Protein AF-V4TNC5-F1 (afdb_monomer_lite)

InterPro domains:
  IPR036915 Cyclin-like superfamily [SSF47954] (32-78)
  IPR043198 Cyclin/Cyclin-like subunit Ssn8 [PTHR10026] (32-77)

Foldseek 3Di:
DDDDDDDDDDDDDDDDDDDDDDDDDDDPPPVVVPDDDPCCLQCVDPVVVVVDHPVNVVVVVVVVVVVVVVVCVVVVVDDPPPPDPDDDD

Organism: Citrus clementina (NCBI:txid85681)

Secondary structure (DSSP, 8-state):
----------------------------TTTGGG---HHHHHHS-HHHHTT--HHHHHHHHHHHHHHHHHHHHHTT--------S----

Radius of gyration: 26.38 Å; chains: 1; bounding box: 47×51×67 Å

Sequence (89 aa):
MAGLLPGESSHHGTSDSGPSSRNSQEKPEEVARWYFSRREIEDSSPSRRDGIDLKKETYLRKSYCTFLQDLGMRLKVYFYLKIPPQVAY

Structure (mmCIF, N/CA/C/O backbone):
data_AF-V4TNC5-F1
#
_entry.id   AF-V4TNC5-F1
#
loop_
_atom_site.group_PDB
_atom_site.id
_atom_site.type_symbol
_atom_site.label_atom_id
_atom_site.label_alt_id
_atom_site.label_comp_id
_atom_site.label_asym_id
_atom_site.label_entity_id
_atom_site.label_seq_id
_atom_site.pdbx_PDB_ins_code
_atom_site.Cartn_x
_atom_site.Cartn_y
_atom_site.Cartn_z
_atom_site.occupancy
_atom_site.B_iso_or_equiv
_atom_site.auth_seq_id
_atom_site.auth_comp_id
_atom_site.auth_asym_id
_atom_site.auth_atom_id
_atom_site.pdbx_PDB_model_num
ATOM 1 N N . MET A 1 1 ? -35.362 -4.441 -44.246 1.00 37.25 1 MET A N 1
ATOM 2 C CA . MET A 1 1 ? -34.781 -5.056 -45.457 1.00 37.25 1 MET A CA 1
ATOM 3 C C . MET A 1 1 ? -34.237 -6.423 -45.061 1.00 37.25 1 MET A C 1
ATOM 5 O O . MET A 1 1 ? -33.522 -6.494 -44.071 1.00 37.25 1 MET A O 1
ATOM 9 N N . ALA A 1 2 ? -34.688 -7.475 -45.752 1.00 33.97 2 ALA A N 1
ATOM 10 C CA . ALA A 1 2 ? -34.263 -8.881 -45.645 1.00 33.97 2 ALA A CA 1
ATOM 11 C C . ALA A 1 2 ? -32.741 -9.043 -45.883 1.00 33.97 2 ALA A C 1
ATOM 13 O O . ALA A 1 2 ? -32.143 -8.140 -46.452 1.00 33.97 2 ALA A O 1
ATOM 14 N N . GLY A 1 3 ? -32.036 -10.122 -45.539 1.00 38.62 3 GLY A N 1
ATOM 15 C CA . GLY A 1 3 ? -32.372 -11.436 -44.991 1.00 38.62 3 GLY A CA 1
ATOM 16 C C . GLY A 1 3 ? -31.147 -12.375 -45.105 1.00 38.62 3 GLY A C 1
ATOM 17 O O . GLY A 1 3 ? -30.142 -11.991 -45.692 1.00 38.62 3 GLY A O 1
ATOM 18 N N . LEU A 1 4 ? -31.310 -13.605 -44.592 1.00 49.81 4 LEU A N 1
ATOM 19 C CA . LEU A 1 4 ? -30.649 -14.876 -44.973 1.00 49.81 4 LEU A CA 1
ATOM 20 C C . LEU A 1 4 ? -29.197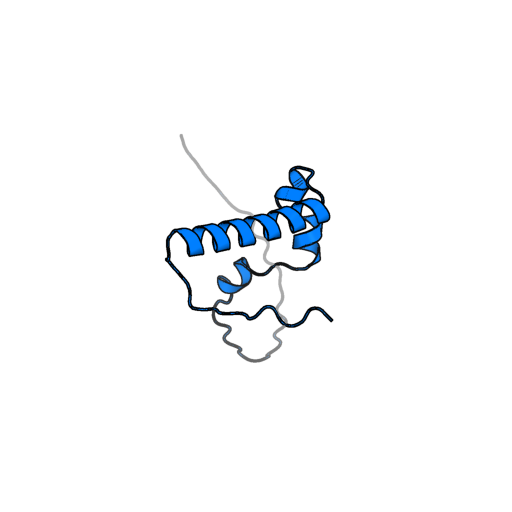 -15.187 -44.499 1.00 49.81 4 LEU A C 1
ATOM 22 O O . LEU A 1 4 ? -28.219 -14.624 -44.976 1.00 49.81 4 LEU A O 1
ATOM 26 N N . LEU A 1 5 ? -29.093 -16.197 -43.614 1.00 47.41 5 LEU A N 1
ATOM 27 C CA . LEU A 1 5 ? -27.945 -17.116 -43.401 1.00 47.41 5 LEU A CA 1
ATOM 28 C C . LEU A 1 5 ? -28.014 -18.252 -44.469 1.00 47.41 5 LEU A C 1
ATOM 30 O O . LEU A 1 5 ? -29.120 -18.421 -44.997 1.00 47.41 5 LEU A O 1
ATOM 34 N N . PRO A 1 6 ? -26.967 -19.070 -44.788 1.00 48.00 6 PRO A N 1
ATOM 35 C CA . PRO A 1 6 ? -26.470 -20.126 -43.872 1.00 48.00 6 PRO A CA 1
ATOM 36 C C . PRO A 1 6 ? -25.000 -20.621 -44.045 1.00 48.00 6 PRO A C 1
ATOM 38 O O . PRO A 1 6 ? -24.469 -20.688 -45.142 1.00 48.00 6 PRO A O 1
ATOM 41 N N . GLY A 1 7 ? -24.411 -21.094 -42.939 1.00 41.03 7 GLY A N 1
ATOM 42 C CA . GLY A 1 7 ? -23.704 -22.384 -42.826 1.00 41.03 7 GLY A CA 1
ATOM 43 C C . GLY A 1 7 ? -22.426 -22.680 -43.627 1.00 41.03 7 GLY A C 1
ATOM 44 O O . GLY A 1 7 ? -22.484 -22.967 -44.814 1.00 41.03 7 G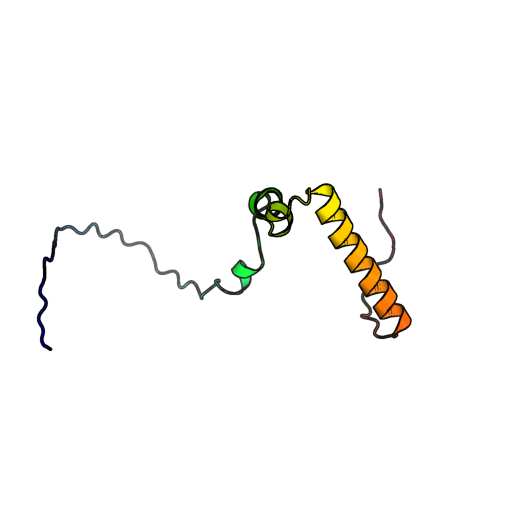LY A O 1
ATOM 45 N N . GLU A 1 8 ? -21.335 -22.928 -42.898 1.00 35.25 8 GLU A N 1
ATOM 46 C CA . GLU A 1 8 ? -20.556 -24.150 -43.121 1.00 35.25 8 GLU A CA 1
ATOM 47 C C . GLU A 1 8 ? -20.158 -24.781 -41.781 1.00 35.25 8 GLU A C 1
ATOM 49 O O . GLU A 1 8 ? -19.558 -24.171 -40.898 1.00 35.25 8 GLU A O 1
ATOM 54 N N . SER A 1 9 ? -20.630 -26.012 -41.621 1.00 42.00 9 SER A N 1
ATOM 55 C CA . SER A 1 9 ? -20.342 -26.929 -40.533 1.00 42.00 9 SER A CA 1
ATOM 56 C C . SER A 1 9 ? -19.130 -27.762 -40.937 1.00 42.00 9 SER A C 1
ATOM 58 O O . SER A 1 9 ? -19.116 -28.310 -42.038 1.00 42.00 9 SER A O 1
ATOM 60 N N . SER A 1 10 ? -18.141 -27.898 -40.052 1.00 51.09 10 SER A N 1
ATOM 61 C CA . SER A 1 10 ? -17.109 -28.926 -40.188 1.00 51.09 10 SER A CA 1
ATOM 62 C C . SER A 1 10 ? -17.167 -29.855 -38.982 1.00 51.09 10 SER A C 1
ATOM 64 O O . SER A 1 10 ? -16.687 -29.547 -37.891 1.00 51.09 10 SER A O 1
ATOM 66 N N . HIS A 1 11 ? -17.824 -30.992 -39.200 1.00 48.50 11 HIS A N 1
ATOM 67 C CA . HIS A 1 11 ? -17.753 -32.175 -38.358 1.00 48.50 11 HIS A CA 1
ATOM 68 C C . HIS A 1 11 ? -16.578 -33.046 -38.821 1.00 48.50 11 HIS A C 1
ATOM 70 O O . HIS A 1 11 ? -16.600 -33.595 -39.920 1.00 48.50 11 HIS A O 1
ATOM 76 N N . HIS A 1 12 ? -15.595 -33.245 -37.949 1.00 46.59 12 HIS A N 1
ATOM 77 C CA . HIS A 1 12 ? -14.688 -34.394 -37.972 1.00 46.59 12 HIS A CA 1
ATOM 78 C C . HIS A 1 12 ? -14.341 -34.672 -36.501 1.00 46.59 12 HIS A C 1
ATOM 80 O O . HIS A 1 12 ? -13.818 -33.792 -35.828 1.00 46.59 12 HIS A O 1
ATOM 86 N N . GLY A 1 13 ? -14.896 -35.709 -35.859 1.00 38.50 13 GLY A N 1
ATOM 87 C CA . GLY A 1 13 ? -14.374 -37.084 -35.896 1.00 38.50 13 GLY A CA 1
ATOM 88 C C . GLY A 1 13 ? -13.026 -37.110 -35.159 1.00 38.50 13 GLY A C 1
ATOM 89 O O . GLY A 1 13 ? -12.104 -36.457 -35.613 1.00 38.50 13 GLY A O 1
ATOM 90 N N . THR A 1 14 ? -12.806 -37.757 -34.018 1.00 42.16 14 THR A N 1
ATOM 91 C CA . THR A 1 14 ? -13.384 -38.977 -33.452 1.00 42.16 14 THR A CA 1
ATOM 92 C C . THR A 1 14 ? -13.108 -39.027 -31.945 1.00 42.16 14 THR A C 1
ATOM 94 O O . THR A 1 14 ? -12.117 -38.498 -31.453 1.00 42.16 14 THR A O 1
ATOM 97 N N . SER A 1 15 ? -14.011 -39.692 -31.237 1.00 48.59 15 SER A N 1
ATOM 98 C CA . SER A 1 15 ? -13.954 -40.116 -29.839 1.00 48.59 15 SER A CA 1
ATOM 99 C C . SER A 1 15 ? -12.654 -40.817 -29.439 1.00 48.59 15 SER A C 1
ATOM 101 O O . SER A 1 15 ? -12.280 -41.787 -30.091 1.00 48.59 15 SER A O 1
ATOM 103 N N . ASP A 1 16 ? -12.099 -40.434 -28.287 1.00 45.94 16 ASP A N 1
ATOM 104 C CA . ASP A 1 16 ? -11.420 -41.386 -27.409 1.00 45.94 16 ASP A CA 1
ATOM 105 C C . ASP A 1 16 ? -11.992 -41.281 -25.993 1.00 45.94 16 ASP A C 1
ATOM 107 O O . ASP A 1 16 ? -11.861 -40.286 -25.277 1.00 45.94 16 ASP A O 1
ATOM 111 N N . SER A 1 17 ? -12.729 -42.326 -25.642 1.00 47.62 17 SER A N 1
ATOM 112 C CA . SER A 1 17 ? -13.444 -42.498 -24.388 1.00 47.62 17 SER A CA 1
ATOM 113 C C . SER A 1 17 ? -12.478 -43.045 -23.339 1.00 47.62 17 SER A C 1
ATOM 115 O O . SER A 1 17 ? -12.241 -44.248 -23.283 1.00 47.62 17 SER A O 1
ATOM 117 N N . GLY A 1 18 ? -11.941 -42.186 -22.476 1.00 39.59 18 GLY A N 1
ATOM 118 C CA . GLY A 1 18 ? -11.313 -42.614 -21.224 1.00 39.59 18 GLY A CA 1
ATOM 119 C C . GLY A 1 18 ? -12.315 -42.508 -20.068 1.00 39.59 18 GLY A C 1
ATOM 120 O O . GLY A 1 18 ? -12.766 -41.396 -19.785 1.00 39.59 18 GLY A O 1
ATOM 121 N N . PRO A 1 19 ? -12.691 -43.598 -19.372 1.00 56.84 19 PRO A N 1
ATOM 122 C CA . PRO A 1 19 ? -13.559 -43.502 -18.213 1.00 56.84 19 PRO A CA 1
ATOM 123 C C . PRO A 1 19 ? -12.694 -43.181 -16.996 1.00 56.84 19 PRO A C 1
ATOM 125 O O . PRO A 1 19 ? -12.001 -44.050 -16.477 1.00 56.84 19 PRO A O 1
ATOM 128 N N . SER A 1 20 ? -12.745 -41.945 -16.506 1.00 45.31 20 SER A N 1
ATOM 129 C CA . SER A 1 20 ? -12.290 -41.674 -15.144 1.00 45.31 20 SER A CA 1
ATOM 130 C C . SER A 1 20 ? -13.258 -40.741 -14.441 1.00 45.31 20 SER A C 1
ATOM 132 O O . SER A 1 20 ? -13.293 -39.537 -14.667 1.00 45.31 20 SER A O 1
ATOM 134 N N . SER A 1 21 ? -14.097 -41.394 -13.638 1.00 49.22 21 SER A N 1
ATOM 135 C CA . SER A 1 21 ? -14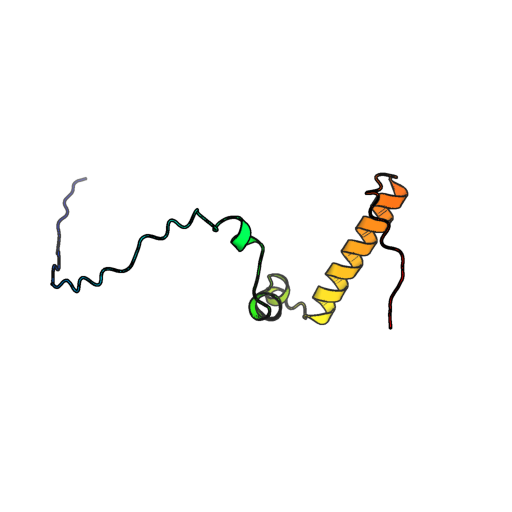.633 -40.922 -12.366 1.00 49.22 21 SER A CA 1
ATOM 136 C C . SER A 1 21 ? -15.072 -39.460 -12.296 1.00 49.22 21 SER A C 1
ATOM 138 O O . SER A 1 21 ? -14.274 -38.547 -12.102 1.00 49.22 21 SER A O 1
ATOM 140 N N . ARG A 1 22 ? -16.398 -39.296 -12.306 1.00 53.41 22 ARG A N 1
ATOM 141 C CA . ARG A 1 22 ? -17.147 -38.370 -11.446 1.00 53.41 22 ARG A CA 1
ATOM 142 C C . ARG A 1 22 ? -16.265 -37.719 -10.374 1.00 53.41 22 ARG A C 1
ATOM 144 O O . ARG A 1 22 ? -15.886 -38.388 -9.418 1.00 53.41 22 ARG A O 1
ATOM 151 N N . ASN A 1 23 ? -16.056 -36.415 -10.480 1.00 42.38 23 ASN A N 1
ATOM 152 C CA . ASN A 1 23 ? -15.967 -35.603 -9.282 1.00 42.38 23 ASN A CA 1
ATOM 153 C C . ASN A 1 23 ? -16.781 -34.334 -9.505 1.00 42.38 23 ASN A C 1
ATOM 155 O O . ASN A 1 23 ? -16.420 -33.451 -10.278 1.00 42.38 23 ASN A O 1
ATOM 159 N N . SER A 1 24 ? -17.943 -34.311 -8.867 1.00 56.09 24 SER A N 1
ATOM 160 C CA . SER A 1 24 ? -18.717 -33.110 -8.616 1.00 56.09 24 SER A CA 1
ATOM 161 C C . SER A 1 24 ? -17.788 -32.060 -8.009 1.00 56.09 24 SER A C 1
ATOM 163 O O . SER A 1 24 ? -17.281 -32.275 -6.912 1.00 56.09 24 SER A O 1
ATOM 165 N N . GLN A 1 25 ? -17.549 -30.942 -8.691 1.00 47.19 25 GLN A N 1
ATOM 166 C CA . GLN A 1 25 ? -16.871 -29.807 -8.072 1.00 47.19 25 GLN A CA 1
ATOM 167 C C . GLN A 1 25 ? -17.742 -28.566 -8.226 1.00 47.19 25 GLN A C 1
ATOM 169 O O . GLN A 1 25 ? -17.709 -27.835 -9.211 1.00 47.19 25 GLN A O 1
ATOM 174 N N . GLU A 1 26 ? -18.618 -28.450 -7.234 1.00 50.16 26 GLU A N 1
ATOM 175 C CA . GLU A 1 26 ? -19.178 -27.229 -6.673 1.00 50.16 26 GLU A CA 1
ATOM 176 C C . GLU A 1 26 ? -18.390 -25.971 -7.076 1.00 50.16 26 GLU A C 1
ATOM 178 O O . GLU A 1 26 ? -17.186 -25.879 -6.857 1.00 50.16 26 GLU A O 1
ATOM 183 N N . LYS A 1 27 ? -19.090 -25.032 -7.712 1.00 54.31 27 LYS A N 1
ATOM 184 C CA . LYS A 1 27 ? -18.600 -23.809 -8.358 1.00 54.31 27 LYS A CA 1
ATOM 185 C C . LYS A 1 27 ? -17.667 -22.990 -7.426 1.00 54.31 27 LYS A C 1
ATOM 187 O O . LYS A 1 27 ? -18.173 -22.234 -6.601 1.00 54.31 27 LYS A O 1
ATOM 192 N N . PRO A 1 28 ? -16.322 -23.057 -7.557 1.00 54.31 28 PRO A N 1
ATOM 193 C CA . PRO A 1 28 ? -15.376 -22.351 -6.672 1.00 54.31 28 PRO A CA 1
ATOM 194 C C . PRO A 1 28 ? -15.161 -20.873 -7.051 1.00 54.31 28 PRO A C 1
ATOM 196 O O . PRO A 1 28 ? -14.294 -20.191 -6.501 1.00 54.31 28 PRO A O 1
ATOM 199 N N . GLU A 1 29 ? -15.903 -20.384 -8.043 1.00 61.62 29 GLU A N 1
ATOM 200 C CA . GLU A 1 29 ? -15.596 -19.172 -8.812 1.00 61.62 29 GLU A CA 1
ATOM 201 C C . GLU A 1 29 ? -15.632 -17.880 -7.982 1.00 61.62 29 GLU A C 1
ATOM 203 O O . GLU A 1 29 ? -15.001 -16.888 -8.347 1.00 61.62 29 GLU A O 1
ATOM 208 N N . GLU A 1 30 ? -16.362 -17.869 -6.865 1.00 63.16 30 GLU A N 1
ATOM 209 C CA . GLU A 1 30 ? -16.577 -16.651 -6.083 1.00 63.16 30 GLU A CA 1
ATOM 210 C C . GLU A 1 30 ? -15.424 -16.355 -5.115 1.00 63.16 30 GLU A C 1
ATOM 212 O O . GLU A 1 30 ? -14.981 -15.212 -5.004 1.00 63.16 30 GLU A O 1
ATOM 217 N N . VAL A 1 31 ? -14.873 -17.392 -4.476 1.00 66.81 31 VAL A N 1
ATOM 218 C CA . VAL A 1 31 ? -13.730 -17.260 -3.558 1.00 66.81 31 VAL A CA 1
ATOM 219 C C . VAL A 1 31 ? -12.449 -16.992 -4.346 1.00 66.81 31 VAL A C 1
ATOM 221 O O . VAL A 1 31 ? -11.672 -16.119 -3.970 1.00 66.81 31 VAL A O 1
ATOM 224 N N . ALA A 1 32 ? -12.265 -17.661 -5.489 1.00 75.88 32 ALA A N 1
ATOM 225 C CA . ALA A 1 32 ? -11.102 -17.476 -6.358 1.00 75.88 32 ALA A CA 1
ATOM 226 C C . ALA A 1 32 ? -10.932 -16.030 -6.867 1.00 75.88 32 ALA A C 1
ATOM 228 O O . ALA A 1 32 ? -9.826 -15.632 -7.213 1.00 75.88 32 ALA A O 1
ATOM 229 N N . ARG A 1 33 ? -11.999 -15.218 -6.869 1.00 86.81 33 ARG A N 1
ATOM 230 C CA . ARG A 1 33 ? -11.974 -13.829 -7.352 1.00 86.81 33 ARG A CA 1
ATOM 231 C C . ARG A 1 33 ? -11.106 -12.888 -6.508 1.00 86.81 33 ARG A C 1
ATOM 233 O O . ARG A 1 33 ? -10.678 -11.855 -7.016 1.00 86.81 33 ARG A O 1
ATOM 240 N N . TRP A 1 34 ? -10.868 -13.214 -5.236 1.00 91.50 34 TRP A N 1
ATOM 241 C CA . TRP A 1 34 ? -10.133 -12.347 -4.304 1.00 91.50 34 TRP A CA 1
ATOM 242 C C . TRP A 1 34 ? -8.703 -12.804 -4.009 1.00 91.50 34 TRP A C 1
ATOM 244 O O . TRP A 1 34 ? -7.965 -12.086 -3.333 1.00 91.50 34 TRP A O 1
ATOM 254 N N . TYR A 1 35 ? -8.301 -13.974 -4.505 1.00 91.75 35 TYR A N 1
ATOM 255 C CA . TYR A 1 35 ? -6.945 -14.484 -4.338 1.00 91.75 35 TYR A CA 1
ATOM 256 C C . TYR A 1 35 ? -6.166 -14.302 -5.632 1.00 91.75 35 TYR A C 1
ATOM 258 O O . TYR A 1 35 ? -6.593 -14.732 -6.697 1.00 91.75 35 TYR A O 1
ATOM 266 N N . PHE A 1 36 ? -4.995 -13.688 -5.511 1.00 91.25 36 PHE A N 1
ATOM 267 C CA . PHE A 1 36 ? -4.106 -13.401 -6.628 1.00 91.25 36 PHE A CA 1
ATOM 268 C C . PHE A 1 36 ? -2.773 -14.097 -6.397 1.00 91.25 36 PHE A C 1
ATOM 270 O O . PHE A 1 36 ? -2.302 -14.209 -5.258 1.00 91.25 36 PHE A O 1
ATOM 277 N N . SER A 1 37 ? -2.137 -14.546 -7.473 1.00 93.88 37 SER A N 1
ATOM 278 C CA . SER A 1 37 ? -0.765 -15.029 -7.395 1.00 93.88 37 SER A CA 1
ATOM 279 C C . SER A 1 37 ? 0.190 -13.890 -7.031 1.00 93.88 37 SER A C 1
ATOM 281 O O . SER A 1 37 ? -0.078 -12.706 -7.247 1.00 93.88 37 SER A O 1
ATOM 283 N N . ARG A 1 38 ? 1.368 -14.250 -6.514 1.00 93.81 38 ARG A N 1
ATOM 284 C CA . ARG A 1 38 ? 2.408 -13.270 -6.181 1.00 93.81 38 ARG A CA 1
ATOM 285 C C . ARG A 1 38 ? 2.788 -12.392 -7.379 1.00 93.81 38 ARG A C 1
ATOM 287 O O . ARG A 1 38 ? 2.894 -11.182 -7.221 1.00 93.81 38 ARG A O 1
ATOM 294 N N . ARG A 1 39 ? 2.945 -12.994 -8.563 1.00 94.81 39 ARG A N 1
ATOM 295 C CA . ARG A 1 39 ? 3.287 -12.266 -9.794 1.00 94.81 39 ARG A CA 1
ATOM 296 C C . ARG A 1 39 ? 2.194 -11.279 -10.183 1.00 94.81 39 ARG A C 1
ATOM 298 O O . ARG A 1 39 ? 2.497 -10.144 -10.521 1.00 94.81 39 ARG A O 1
ATOM 305 N N . GLU A 1 40 ? 0.926 -11.669 -10.069 1.00 93.62 40 GLU A N 1
ATOM 306 C CA . GLU A 1 40 ? -0.180 -10.756 -10.371 1.00 93.62 40 GLU A CA 1
ATOM 307 C C . GLU A 1 40 ? -0.185 -9.539 -9.437 1.00 93.62 40 GLU A C 1
ATOM 309 O O . GLU A 1 40 ? -0.380 -8.411 -9.892 1.00 93.62 40 GLU A O 1
ATOM 314 N N . ILE A 1 41 ? 0.095 -9.750 -8.147 1.00 93.50 41 ILE A N 1
ATOM 315 C CA . ILE A 1 41 ? 0.189 -8.669 -7.156 1.00 93.50 41 ILE A CA 1
ATOM 316 C C . ILE A 1 41 ? 1.391 -7.756 -7.433 1.00 93.50 41 ILE A C 1
ATOM 318 O O . ILE A 1 41 ? 1.280 -6.541 -7.272 1.00 93.50 41 ILE A O 1
ATOM 322 N N . GLU A 1 42 ? 2.541 -8.322 -7.802 1.00 92.62 42 GLU A N 1
ATOM 323 C CA . GLU A 1 42 ? 3.792 -7.575 -7.977 1.00 92.62 42 GLU A CA 1
ATOM 324 C C . GLU A 1 42 ? 3.851 -6.816 -9.312 1.00 92.62 42 GLU A C 1
ATOM 326 O O . GLU A 1 42 ? 4.330 -5.675 -9.328 1.00 92.62 42 GLU A O 1
ATOM 331 N N . ASP A 1 43 ? 3.305 -7.401 -10.383 1.00 93.81 43 ASP A N 1
ATOM 332 C CA . ASP A 1 43 ? 3.501 -6.934 -11.761 1.00 93.81 43 ASP A CA 1
ATOM 333 C C . ASP A 1 43 ? 2.227 -6.386 -12.421 1.00 93.81 43 ASP A C 1
ATOM 335 O O . ASP A 1 43 ? 2.317 -5.553 -13.323 1.00 93.81 43 ASP A O 1
ATOM 339 N N . SER A 1 44 ? 1.036 -6.819 -11.991 1.00 93.50 44 SER A N 1
ATOM 340 C CA . SER A 1 44 ? -0.233 -6.505 -12.676 1.00 93.50 44 SER A CA 1
ATOM 341 C C . SER A 1 44 ? -1.256 -5.749 -11.825 1.00 93.50 44 SER A C 1
ATOM 343 O O . SER A 1 44 ? -2.409 -5.595 -12.236 1.00 93.50 44 SER A O 1
ATOM 345 N N . SER A 1 45 ? -0.855 -5.241 -10.654 1.00 94.75 45 SER A N 1
ATOM 346 C CA . SER A 1 45 ? -1.738 -4.404 -9.838 1.00 94.75 45 SER A CA 1
ATOM 347 C C . SER A 1 45 ? -2.192 -3.162 -10.628 1.00 94.75 45 SER A C 1
ATOM 349 O O . SER A 1 45 ? -1.425 -2.625 -11.435 1.00 94.75 45 SER A O 1
ATOM 351 N N . PRO A 1 46 ? -3.414 -2.645 -10.398 1.00 95.94 46 PRO A N 1
ATOM 352 C CA . PRO A 1 46 ? -3.844 -1.381 -10.996 1.00 95.94 46 PRO A CA 1
ATOM 353 C C . PRO A 1 46 ? -2.846 -0.245 -10.735 1.00 95.94 46 PRO A C 1
ATOM 355 O O . PRO A 1 46 ? -2.476 0.473 -11.656 1.00 95.94 46 PRO A O 1
ATOM 358 N N . SER A 1 47 ? -2.299 -0.171 -9.519 1.00 96.12 47 SER A N 1
ATOM 359 C CA . SER A 1 47 ? -1.280 0.812 -9.144 1.00 96.12 47 SER A CA 1
ATOM 360 C C . SER A 1 47 ? 0.006 0.700 -9.967 1.00 96.12 47 SER A C 1
ATOM 362 O O . SER A 1 47 ? 0.652 1.716 -10.223 1.00 96.12 47 SER A O 1
ATOM 364 N N . ARG A 1 48 ? 0.369 -0.500 -10.444 1.00 95.62 48 ARG A N 1
ATOM 365 C CA . ARG A 1 48 ? 1.517 -0.666 -11.342 1.00 95.62 48 A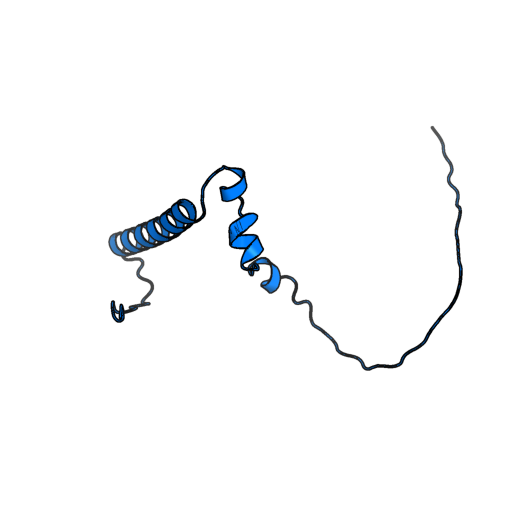RG A CA 1
ATOM 366 C C . ARG A 1 48 ? 1.308 0.038 -12.676 1.00 95.62 48 ARG A C 1
ATOM 368 O O . ARG A 1 48 ? 2.243 0.642 -13.197 1.00 95.62 48 ARG A O 1
ATOM 375 N N . ARG A 1 49 ? 0.079 -0.002 -13.198 1.00 93.88 49 ARG A N 1
ATOM 376 C CA . ARG A 1 49 ? -0.313 0.696 -14.435 1.00 93.88 49 ARG A CA 1
ATOM 377 C C . ARG A 1 49 ? -0.242 2.215 -14.274 1.00 93.88 49 ARG A C 1
ATOM 379 O O . ARG A 1 49 ? 0.038 2.905 -15.246 1.00 93.88 49 ARG A O 1
ATOM 386 N N . ASP A 1 50 ? -0.401 2.698 -13.044 1.00 95.44 50 ASP A N 1
ATOM 387 C CA . ASP A 1 50 ? -0.278 4.110 -12.670 1.00 95.44 50 ASP A CA 1
ATOM 388 C C . ASP A 1 50 ? 1.169 4.522 -12.318 1.00 95.44 50 ASP A C 1
ATOM 390 O O . ASP A 1 50 ? 1.413 5.636 -11.852 1.00 95.44 50 ASP A O 1
ATOM 394 N N . GLY A 1 51 ? 2.151 3.631 -12.506 1.00 95.88 51 GLY A N 1
ATOM 395 C CA . GLY A 1 51 ? 3.565 3.909 -12.233 1.00 95.88 51 GLY A CA 1
ATOM 396 C C . GLY A 1 51 ? 3.943 3.913 -10.747 1.00 95.88 51 GLY A C 1
ATOM 397 O O . GLY A 1 51 ? 4.994 4.438 -10.378 1.00 95.88 51 GLY A O 1
ATOM 398 N N . ILE A 1 52 ? 3.112 3.341 -9.873 1.00 97.06 52 ILE A N 1
ATOM 399 C CA . ILE A 1 52 ? 3.433 3.162 -8.453 1.00 97.06 52 ILE A CA 1
ATOM 400 C C . ILE A 1 52 ? 4.257 1.879 -8.298 1.00 97.06 52 ILE A C 1
ATOM 402 O O . ILE A 1 52 ? 3.849 0.800 -8.727 1.00 97.06 52 ILE A O 1
ATOM 406 N N . ASP A 1 53 ? 5.429 1.993 -7.672 1.00 96.19 53 ASP A N 1
ATOM 407 C CA . ASP A 1 53 ? 6.294 0.848 -7.409 1.00 96.19 53 ASP A CA 1
ATOM 408 C C . ASP A 1 53 ? 5.773 -0.021 -6.251 1.00 96.19 53 ASP A C 1
ATOM 410 O O . ASP A 1 53 ? 4.947 0.388 -5.430 1.00 96.19 53 ASP A O 1
ATOM 414 N N . LEU A 1 54 ? 6.297 -1.245 -6.156 1.00 95.06 54 LEU A N 1
ATOM 415 C CA . LEU A 1 54 ? 5.873 -2.211 -5.140 1.00 95.06 54 LEU A CA 1
ATOM 416 C C . LEU A 1 54 ? 6.055 -1.658 -3.722 1.00 95.06 54 LEU A C 1
ATOM 418 O O . LEU A 1 54 ? 5.239 -1.908 -2.832 1.00 95.06 54 LEU A O 1
ATOM 422 N N . LYS A 1 55 ? 7.133 -0.899 -3.505 1.00 96.31 55 LYS A N 1
ATOM 423 C CA . LYS A 1 55 ? 7.489 -0.340 -2.202 1.00 96.31 55 LYS A CA 1
ATOM 424 C C . LYS A 1 55 ? 6.498 0.739 -1.770 1.00 96.31 55 LYS A C 1
ATOM 426 O O . LYS A 1 55 ? 6.003 0.679 -0.643 1.00 96.31 55 LYS A O 1
ATOM 431 N N . LYS A 1 56 ? 6.180 1.694 -2.645 1.00 97.44 56 LYS A N 1
ATOM 432 C CA . LYS A 1 56 ? 5.200 2.756 -2.395 1.00 97.44 56 LYS A CA 1
ATOM 433 C C . LYS A 1 56 ? 3.800 2.180 -2.268 1.00 97.44 56 LYS A C 1
ATOM 435 O O . LYS A 1 56 ? 3.097 2.552 -1.336 1.00 97.44 56 LYS A O 1
ATOM 440 N N . GLU A 1 57 ? 3.415 1.234 -3.123 1.00 97.19 57 GLU A N 1
ATOM 441 C CA . GLU A 1 57 ? 2.121 0.551 -3.016 1.00 97.19 57 GLU A CA 1
ATOM 442 C C . GLU A 1 57 ? 1.984 -0.169 -1.662 1.00 97.19 57 GLU A C 1
ATOM 444 O O . GLU A 1 57 ? 0.991 0.004 -0.955 1.00 97.19 57 GLU A O 1
ATOM 449 N N . THR A 1 58 ? 3.020 -0.901 -1.237 1.00 96.25 58 THR A N 1
ATOM 450 C CA . THR A 1 58 ? 3.055 -1.570 0.076 1.00 96.25 58 THR A CA 1
ATOM 451 C C . THR A 1 58 ? 2.956 -0.572 1.227 1.00 96.25 58 THR A C 1
ATOM 453 O O . THR A 1 58 ? 2.233 -0.813 2.195 1.00 96.25 58 THR A O 1
ATOM 456 N N . TYR A 1 59 ? 3.675 0.548 1.137 1.00 97.62 59 TYR A N 1
ATOM 457 C CA . TYR A 1 59 ? 3.609 1.605 2.139 1.00 97.62 59 TYR A CA 1
ATOM 458 C C . TYR A 1 59 ? 2.197 2.192 2.245 1.00 97.62 59 TYR A C 1
ATOM 460 O O . TYR A 1 59 ? 1.681 2.306 3.352 1.00 97.62 59 TYR A O 1
ATOM 468 N N . LEU A 1 60 ? 1.552 2.487 1.113 1.00 97.31 60 LEU A N 1
ATOM 469 C CA . LEU A 1 60 ? 0.191 3.028 1.071 1.00 97.31 60 LEU A CA 1
ATOM 470 C C . LEU A 1 60 ? -0.837 2.059 1.665 1.00 97.31 60 LEU A C 1
ATOM 472 O O . LEU A 1 60 ? -1.690 2.473 2.445 1.00 97.31 60 LEU A O 1
ATOM 476 N N . ARG A 1 61 ? -0.739 0.757 1.359 1.00 96.62 61 ARG A N 1
ATOM 477 C CA . ARG A 1 61 ? -1.621 -0.254 1.969 1.00 96.62 61 ARG A CA 1
ATOM 478 C C . ARG A 1 61 ? -1.461 -0.291 3.490 1.00 96.62 61 ARG A C 1
ATOM 480 O O . ARG A 1 61 ? -2.455 -0.320 4.209 1.00 96.62 61 ARG A O 1
ATOM 487 N N . LYS A 1 62 ? -0.219 -0.244 3.987 1.00 95.69 62 LYS A N 1
ATOM 488 C CA . LYS A 1 62 ? 0.060 -0.205 5.432 1.00 95.69 62 LYS A CA 1
ATOM 489 C C . LYS A 1 62 ? -0.464 1.076 6.079 1.00 95.69 62 LYS A C 1
ATOM 491 O O . LYS A 1 62 ? -1.142 0.992 7.098 1.00 95.69 62 LYS A O 1
ATOM 496 N N . SER A 1 63 ? -0.185 2.239 5.490 1.00 97.50 63 SER A N 1
ATOM 497 C CA . SER A 1 63 ? -0.596 3.527 6.054 1.00 97.50 63 SER A CA 1
ATOM 498 C C . SER A 1 63 ? -2.115 3.681 6.088 1.00 97.50 63 SER A C 1
ATOM 500 O O . SER A 1 63 ? -2.647 4.195 7.069 1.00 97.50 63 SER A O 1
ATOM 502 N N . TYR A 1 64 ? -2.826 3.171 5.079 1.00 96.50 64 TYR A N 1
ATOM 503 C CA . TYR A 1 64 ? -4.285 3.171 5.067 1.00 96.50 64 TYR A CA 1
ATOM 504 C C . TYR A 1 64 ? -4.875 2.263 6.153 1.00 96.50 64 TYR A C 1
ATOM 506 O O . TYR A 1 64 ? -5.794 2.679 6.856 1.00 96.50 64 TYR A O 1
ATOM 514 N N . CYS A 1 65 ? -4.310 1.067 6.363 1.00 93.00 65 CYS A N 1
ATOM 515 C CA . CYS A 1 65 ? -4.705 0.205 7.481 1.00 93.00 65 CYS A CA 1
ATOM 516 C C . CYS A 1 65 ? -4.528 0.913 8.832 1.00 93.00 65 CYS A C 1
ATOM 518 O O . CYS A 1 65 ? -5.437 0.874 9.658 1.00 93.00 65 CYS A O 1
ATOM 520 N N . THR A 1 66 ? -3.401 1.598 9.047 1.00 94.25 66 THR A N 1
ATOM 521 C CA . THR A 1 66 ? -3.169 2.390 10.266 1.00 94.25 66 THR A CA 1
ATOM 522 C C . THR A 1 66 ? -4.166 3.541 10.395 1.00 94.25 66 THR A C 1
ATOM 524 O O . THR A 1 66 ? -4.755 3.718 11.455 1.00 94.25 66 THR A O 1
ATOM 527 N N . PHE A 1 67 ? -4.433 4.278 9.315 1.00 95.31 67 PHE A N 1
ATOM 528 C CA . PHE A 1 67 ? -5.431 5.348 9.317 1.00 95.31 67 PHE A CA 1
ATOM 529 C C . PHE A 1 67 ? -6.825 4.840 9.713 1.00 95.31 67 PHE A C 1
ATOM 531 O O . PHE A 1 67 ? -7.493 5.457 10.542 1.00 95.31 67 PHE A O 1
ATOM 538 N N . LEU A 1 68 ? -7.259 3.701 9.161 1.00 93.56 68 LEU A N 1
ATOM 539 C CA . LEU A 1 68 ? -8.539 3.086 9.515 1.00 93.56 68 LEU A CA 1
ATOM 540 C C . LEU A 1 68 ? -8.577 2.615 10.973 1.00 93.56 68 LEU A C 1
ATOM 542 O O . LEU A 1 68 ? -9.605 2.778 11.631 1.00 93.56 68 LEU A O 1
ATOM 546 N N . GLN A 1 69 ? -7.476 2.062 11.491 1.00 91.50 69 GLN A N 1
ATOM 547 C CA . GLN A 1 69 ? -7.363 1.682 12.903 1.00 91.50 69 GLN A CA 1
ATOM 548 C C . GLN A 1 69 ? -7.519 2.904 13.810 1.00 91.50 69 GLN A C 1
ATOM 550 O O . GLN A 1 69 ? -8.374 2.903 14.697 1.00 91.50 69 GLN A O 1
ATOM 555 N N . ASP A 1 70 ? -6.765 3.969 13.541 1.00 92.88 70 ASP A N 1
ATOM 556 C CA . ASP A 1 70 ? -6.816 5.213 14.309 1.00 92.88 70 ASP A CA 1
ATOM 557 C C . ASP A 1 70 ? -8.208 5.847 14.260 1.00 92.88 70 ASP A C 1
ATOM 559 O O . ASP A 1 70 ? -8.742 6.286 15.283 1.00 92.88 70 ASP A O 1
ATOM 563 N N . LEU A 1 71 ? -8.824 5.873 13.074 1.00 94.44 71 LEU A N 1
ATOM 564 C CA . LEU A 1 71 ? -10.187 6.358 12.892 1.00 94.44 71 LEU A CA 1
ATOM 565 C C . LEU A 1 71 ? -11.180 5.521 13.708 1.00 94.44 71 LEU A C 1
ATOM 567 O O . LEU A 1 71 ? -12.016 6.081 14.418 1.00 94.44 71 LEU A O 1
ATOM 571 N N . GLY A 1 72 ? -11.048 4.193 13.672 1.00 91.75 72 GLY A N 1
ATOM 572 C CA . GLY A 1 72 ? -11.875 3.271 14.445 1.00 91.75 72 GLY A CA 1
ATOM 573 C C . GLY A 1 72 ? -11.756 3.488 15.955 1.00 91.75 72 GLY A C 1
ATOM 574 O O . GLY A 1 72 ? -12.768 3.492 16.660 1.00 91.75 72 GLY A O 1
ATOM 575 N N . MET A 1 73 ? -10.542 3.755 16.449 1.00 91.88 73 MET A N 1
ATOM 576 C CA . MET A 1 73 ? -10.302 4.089 17.855 1.00 91.88 73 MET A CA 1
ATOM 577 C C . MET A 1 73 ? -10.963 5.410 18.254 1.00 91.88 73 MET A C 1
ATOM 579 O O . MET A 1 73 ? -11.602 5.485 19.303 1.00 91.88 73 MET A O 1
ATOM 583 N N . ARG A 1 74 ? -10.837 6.451 17.422 1.00 93.19 74 ARG A N 1
ATOM 584 C CA . ARG A 1 74 ? -11.425 7.777 17.686 1.00 93.19 74 ARG A CA 1
ATOM 585 C C . ARG A 1 74 ? -12.950 7.736 17.698 1.00 93.19 74 ARG A C 1
ATOM 587 O O . ARG A 1 74 ? -13.571 8.371 18.545 1.00 93.19 74 ARG A O 1
ATOM 594 N N . LEU A 1 75 ? -13.537 6.964 16.785 1.00 93.62 75 LEU A N 1
ATOM 595 C CA . LEU A 1 75 ? -14.982 6.761 16.690 1.00 93.62 75 LEU A CA 1
ATOM 596 C C . LEU A 1 75 ? -15.517 5.731 17.697 1.00 93.62 75 LEU A C 1
ATOM 598 O O 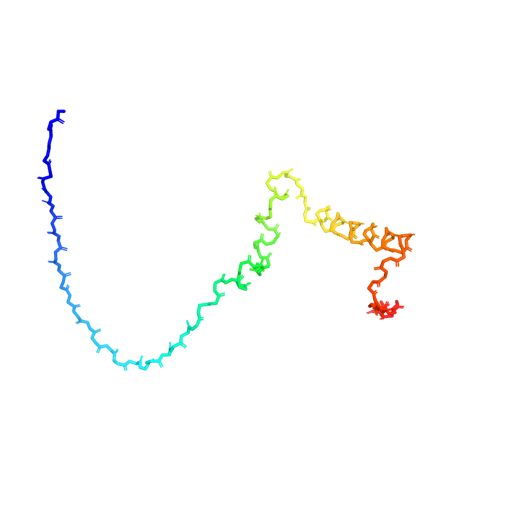. LEU A 1 75 ? -16.728 5.566 17.803 1.00 93.62 75 LEU A O 1
ATOM 602 N N . LYS A 1 76 ? -14.636 5.051 18.447 1.00 87.69 76 LYS A N 1
ATOM 603 C CA . LYS A 1 76 ? -14.969 3.987 19.410 1.00 87.69 76 LYS A CA 1
ATOM 604 C C . LYS A 1 76 ? -15.758 2.819 18.806 1.00 87.69 76 LYS A C 1
ATOM 606 O O . LYS A 1 76 ? -16.473 2.118 19.514 1.00 87.69 76 LYS A O 1
ATOM 611 N N . VAL A 1 77 ? -15.591 2.565 17.511 1.00 81.75 77 VAL A N 1
ATOM 612 C CA . VAL A 1 77 ? -16.253 1.466 16.784 1.00 81.75 77 VAL A CA 1
ATOM 613 C C . VAL A 1 77 ? -15.463 0.152 16.880 1.00 81.75 77 VAL A C 1
ATOM 615 O O . VAL A 1 77 ? -15.495 -0.657 15.960 1.00 81.75 77 VAL A O 1
ATOM 618 N N . TYR A 1 78 ? -14.699 -0.036 17.963 1.00 66.12 78 TYR A N 1
ATOM 619 C CA . TYR A 1 78 ? -13.687 -1.086 18.098 1.00 66.12 78 TYR A CA 1
ATOM 620 C C . TYR A 1 78 ? -14.203 -2.467 17.657 1.00 66.12 78 TYR A C 1
ATOM 622 O O . TYR A 1 78 ? -15.093 -3.041 18.280 1.00 66.12 78 TYR A O 1
ATOM 630 N N . PHE A 1 79 ? -13.559 -3.053 16.645 1.00 61.19 79 PHE A N 1
ATOM 631 C CA . PHE A 1 79 ? -13.464 -4.506 16.553 1.00 61.19 79 PHE A CA 1
ATOM 632 C C . PHE A 1 79 ? -12.529 -4.956 17.685 1.00 61.19 79 PHE A C 1
ATOM 634 O O . PHE A 1 79 ? -11.379 -4.523 17.739 1.00 61.19 79 PHE A O 1
ATOM 641 N N . TYR A 1 80 ? -12.994 -5.820 18.590 1.00 49.78 80 TYR A N 1
AT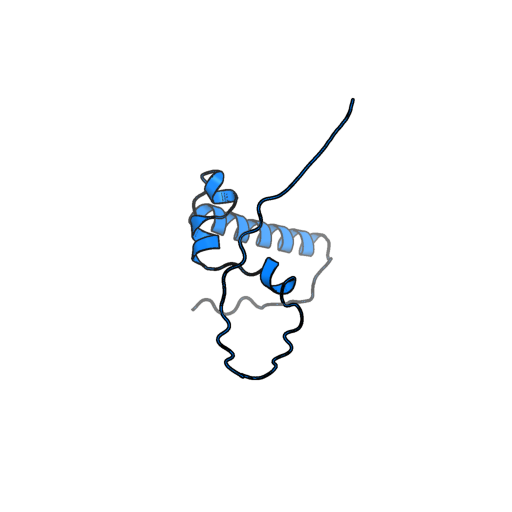OM 642 C CA . TYR A 1 80 ? -12.216 -6.406 19.698 1.00 49.78 80 TYR A CA 1
ATOM 643 C C . TYR A 1 80 ? -11.081 -7.354 19.237 1.00 49.78 80 TYR A C 1
ATOM 645 O O . TYR A 1 80 ? -10.720 -8.291 19.943 1.00 49.78 80 TYR A O 1
ATOM 653 N N . LEU A 1 81 ? -10.462 -7.127 18.077 1.00 52.56 81 LEU A N 1
ATOM 654 C CA . LEU A 1 81 ? -9.228 -7.807 17.687 1.00 52.56 81 LEU A CA 1
ATOM 655 C C . LEU A 1 81 ? -8.042 -7.045 18.273 1.00 52.56 81 LEU A C 1
ATOM 657 O O . LEU A 1 81 ? -7.293 -6.342 17.599 1.00 52.56 81 LEU A O 1
ATOM 661 N N . LYS A 1 82 ? -7.890 -7.207 19.586 1.00 45.50 82 LYS A N 1
ATOM 662 C CA . LYS A 1 82 ? -6.659 -6.940 20.316 1.00 45.50 82 LYS A CA 1
ATOM 663 C C . LYS A 1 82 ? -5.593 -7.916 19.812 1.00 45.50 82 LYS A C 1
ATOM 665 O O . LYS A 1 82 ? -5.377 -8.952 20.425 1.00 45.50 82 LYS A O 1
ATOM 670 N N . ILE A 1 83 ? -4.943 -7.606 18.691 1.00 52.34 83 ILE A N 1
ATOM 671 C CA . ILE A 1 83 ? -3.625 -8.172 18.394 1.00 52.34 83 ILE A CA 1
ATOM 672 C C . ILE A 1 83 ? -2.645 -7.380 19.271 1.00 52.34 83 ILE A C 1
ATOM 674 O O . ILE A 1 83 ? -2.462 -6.183 19.032 1.00 52.34 83 ILE A O 1
ATOM 678 N N . PRO A 1 84 ? -2.084 -7.965 20.345 1.00 43.03 84 PRO A N 1
ATOM 679 C CA . PRO A 1 84 ? -1.045 -7.295 21.112 1.00 43.03 84 PRO A CA 1
ATOM 680 C C . PRO A 1 84 ? 0.176 -7.040 20.210 1.00 43.03 84 PRO A C 1
ATOM 682 O O . PRO A 1 84 ? 0.476 -7.864 19.345 1.00 43.03 84 PRO A O 1
ATOM 685 N N . PRO A 1 85 ? 0.906 -5.931 20.410 1.00 50.03 85 PRO A N 1
ATOM 686 C CA . PRO A 1 85 ? 2.164 -5.674 19.722 1.00 50.03 85 PRO A CA 1
ATOM 687 C C . PRO A 1 85 ? 3.249 -6.597 20.292 1.00 50.03 85 PRO A C 1
ATOM 689 O O . PRO A 1 85 ? 4.041 -6.187 21.125 1.00 50.03 85 PRO A O 1
ATOM 692 N N . GLN A 1 86 ? 3.232 -7.868 19.908 1.00 54.62 86 GLN A N 1
ATOM 693 C CA . GLN A 1 86 ? 4.291 -8.854 20.126 1.00 54.62 86 GLN A CA 1
ATOM 694 C C . GLN A 1 86 ? 4.151 -9.797 18.919 1.00 54.62 86 GLN A C 1
ATOM 696 O O . GLN A 1 86 ? 3.102 -10.404 18.752 1.00 54.62 86 GLN A O 1
ATOM 701 N N . VAL A 1 87 ? 5.062 -9.905 17.958 1.00 44.12 87 VAL A N 1
ATOM 702 C CA . VAL A 1 87 ? 6.489 -10.175 18.086 1.00 44.12 87 VAL A CA 1
ATOM 703 C C . VAL A 1 87 ? 7.162 -9.640 16.815 1.00 44.12 87 VAL A C 1
ATOM 705 O O . VAL A 1 87 ? 6.935 -10.160 15.726 1.00 44.12 87 VAL A O 1
ATOM 708 N N . ALA A 1 88 ? 7.954 -8.579 16.946 1.00 43.47 88 ALA A N 1
ATOM 709 C CA . ALA A 1 88 ? 9.001 -8.263 15.983 1.00 43.47 88 ALA A CA 1
ATOM 710 C C . ALA A 1 88 ? 10.306 -8.819 16.567 1.00 43.47 88 ALA A C 1
ATOM 712 O O . ALA A 1 88 ? 10.967 -8.145 17.352 1.00 43.47 88 ALA A O 1
ATOM 713 N N . TYR A 1 89 ? 10.602 -10.072 16.227 1.00 42.31 89 TYR A N 1
ATOM 714 C CA . TYR A 1 89 ? 11.940 -10.658 16.230 1.00 42.31 89 TYR A CA 1
ATOM 715 C C . TYR A 1 89 ? 12.140 -11.312 14.867 1.00 42.31 89 TYR A C 1
ATOM 717 O O . TYR A 1 89 ? 11.183 -11.979 14.408 1.00 42.31 89 TYR A O 1
#

pLDDT: mean 71.84, std 23.33, range [33.97, 97.62]